Protein AF-A0A3M6I5L0-F1 (afdb_monomer_lite)

Structur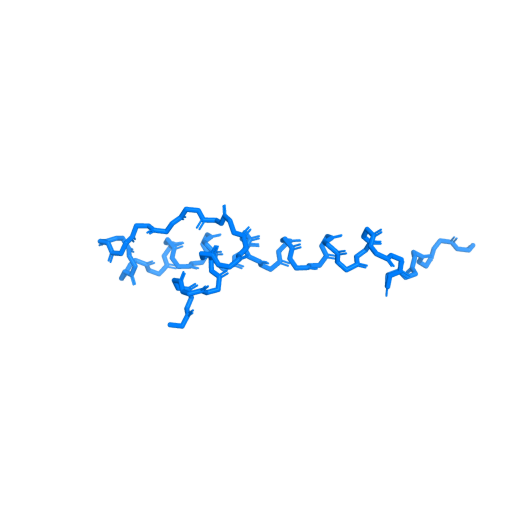e (mmCIF, N/CA/C/O backbone):
data_AF-A0A3M6I5L0-F1
#
_entry.id   AF-A0A3M6I5L0-F1
#
loop_
_atom_site.group_PDB
_atom_site.id
_atom_site.type_symbol
_atom_site.label_atom_id
_atom_site.label_alt_id
_atom_site.label_comp_id
_atom_site.label_asym_id
_atom_site.label_entity_id
_atom_site.label_seq_id
_atom_site.pdbx_PDB_ins_code
_atom_site.Cartn_x
_atom_site.Cartn_y
_atom_site.Cartn_z
_atom_site.occupancy
_atom_site.B_iso_or_equiv
_atom_site.auth_seq_id
_atom_site.auth_comp_id
_atom_site.auth_asym_id
_atom_site.auth_atom_id
_atom_site.pdbx_PDB_model_num
ATOM 1 N N . MET A 1 1 ? -8.083 7.612 1.848 1.00 74.88 1 MET A N 1
ATOM 2 C CA . MET A 1 1 ? -7.160 7.548 0.690 1.00 74.88 1 MET A CA 1
ATOM 3 C C . MET A 1 1 ? -6.298 6.292 0.770 1.00 74.88 1 MET A C 1
ATOM 5 O O . MET A 1 1 ? -6.392 5.486 -0.144 1.00 74.88 1 MET A O 1
ATOM 9 N N . LEU A 1 2 ? -5.587 6.073 1.887 1.00 84.25 2 LEU A N 1
ATOM 10 C CA . LEU A 1 2 ? -4.748 4.889 2.140 1.00 84.25 2 LEU A CA 1
ATOM 11 C C . LEU A 1 2 ? -5.483 3.548 1.946 1.00 84.25 2 LEU A C 1
ATOM 13 O O . LEU A 1 2 ? -5.037 2.738 1.148 1.00 84.25 2 LEU A O 1
ATOM 17 N N . ALA A 1 3 ? -6.668 3.371 2.541 1.00 87.12 3 ALA A N 1
ATOM 18 C CA . ALA A 1 3 ? -7.456 2.134 2.418 1.00 87.12 3 ALA A CA 1
ATOM 19 C C . ALA A 1 3 ? -7.692 1.664 0.966 1.00 87.12 3 ALA A C 1
ATOM 21 O O . ALA A 1 3 ? -7.541 0.488 0.653 1.00 87.12 3 ALA A O 1
ATOM 22 N N . LYS A 1 4 ? -8.027 2.594 0.058 1.00 90.62 4 LYS A N 1
ATOM 23 C CA . LYS A 1 4 ? -8.262 2.276 -1.363 1.00 90.62 4 LYS A CA 1
ATOM 24 C C . LYS A 1 4 ? -6.968 1.877 -2.075 1.00 90.62 4 LYS A C 1
ATOM 26 O O . LYS A 1 4 ? -6.997 1.007 -2.938 1.00 90.62 4 LYS A O 1
ATOM 31 N N . ALA A 1 5 ? -5.854 2.516 -1.721 1.00 91.00 5 ALA A N 1
ATOM 32 C CA . ALA A 1 5 ? -4.547 2.192 -2.278 1.00 91.00 5 ALA A CA 1
ATOM 33 C C . ALA A 1 5 ? -4.059 0.822 -1.782 1.00 91.00 5 ALA A C 1
ATOM 35 O O . ALA A 1 5 ? -3.624 0.015 -2.596 1.00 91.00 5 ALA A O 1
ATOM 36 N N . CYS A 1 6 ? -4.225 0.523 -0.488 1.00 90.12 6 CYS A N 1
ATOM 37 C CA . CYS A 1 6 ? -3.946 -0.798 0.075 1.00 90.12 6 CYS A CA 1
ATOM 38 C C . CYS A 1 6 ? -4.776 -1.882 -0.622 1.00 90.12 6 CYS A C 1
ATOM 40 O O . CYS A 1 6 ? -4.211 -2.851 -1.112 1.00 90.12 6 CYS A O 1
ATOM 42 N N . GLN A 1 7 ? -6.086 -1.671 -0.791 1.00 91.44 7 GLN A N 1
ATOM 43 C CA . GLN A 1 7 ? -6.951 -2.615 -1.502 1.00 91.44 7 GLN A CA 1
ATOM 44 C C . GLN A 1 7 ? -6.490 -2.865 -2.949 1.00 91.44 7 GLN A C 1
ATOM 46 O O . GLN A 1 7 ? -6.454 -4.010 -3.391 1.00 91.44 7 GLN A O 1
ATOM 51 N N . ALA A 1 8 ? -6.118 -1.814 -3.687 1.00 93.00 8 ALA A N 1
ATOM 52 C CA . ALA A 1 8 ? -5.614 -1.947 -5.055 1.00 93.00 8 ALA A CA 1
ATOM 53 C C . ALA A 1 8 ? -4.254 -2.667 -5.124 1.00 93.00 8 ALA A C 1
ATOM 55 O O . ALA A 1 8 ? -3.970 -3.345 -6.109 1.00 93.00 8 ALA A O 1
ATOM 56 N N . ALA A 1 9 ? -3.433 -2.533 -4.081 1.00 91.25 9 ALA A N 1
ATOM 57 C CA . ALA A 1 9 ? -2.146 -3.206 -3.938 1.00 91.25 9 ALA A CA 1
ATOM 58 C C . ALA A 1 9 ? -2.251 -4.623 -3.335 1.00 91.25 9 ALA A C 1
ATOM 60 O O . ALA A 1 9 ? -1.228 -5.286 -3.195 1.00 91.25 9 ALA A O 1
ATOM 61 N N . GLY A 1 10 ? -3.454 -5.094 -2.975 1.00 91.06 10 GLY A N 1
ATOM 62 C CA . GLY A 1 10 ? -3.651 -6.387 -2.306 1.00 91.06 10 GLY A CA 1
ATOM 63 C C . GLY A 1 10 ? -3.185 -6.420 -0.844 1.00 91.06 10 GLY A C 1
ATOM 64 O O . GLY A 1 10 ? -2.942 -7.496 -0.310 1.00 91.06 10 GLY A O 1
ATOM 65 N N . ILE A 1 11 ? -3.044 -5.256 -0.207 1.00 92.44 11 ILE A N 1
ATOM 66 C CA . ILE A 1 11 ? -2.644 -5.100 1.194 1.00 92.44 11 ILE A CA 1
ATOM 67 C C . ILE A 1 11 ? -3.894 -5.075 2.074 1.00 92.44 11 ILE A C 1
ATOM 69 O O . ILE A 1 11 ? -4.778 -4.230 1.889 1.00 92.44 11 ILE A O 1
ATOM 73 N N . ASP A 1 12 ? -3.933 -5.952 3.078 1.00 91.12 12 ASP A N 1
ATOM 74 C CA . ASP A 1 12 ? -5.013 -5.980 4.062 1.00 91.12 12 ASP A CA 1
ATOM 75 C C . ASP A 1 12 ? -5.057 -4.681 4.869 1.00 91.12 12 ASP A C 1
ATOM 77 O O . ASP A 1 12 ? -4.047 -4.221 5.415 1.00 91.12 12 ASP A O 1
ATOM 81 N N . PHE A 1 13 ? -6.254 -4.099 4.958 1.00 89.50 13 PHE A N 1
ATOM 82 C CA . PHE A 1 13 ? -6.501 -2.841 5.647 1.00 89.50 13 PHE A CA 1
ATOM 83 C C . PHE A 1 13 ? -7.723 -2.952 6.569 1.00 89.50 13 PHE A C 1
ATOM 85 O O . PHE A 1 13 ? -8.863 -2.948 6.104 1.00 89.50 13 PHE A O 1
ATOM 92 N N . ASP A 1 14 ? -7.500 -3.006 7.884 1.00 87.69 14 ASP A N 1
ATOM 93 C CA . ASP A 1 14 ? -8.558 -2.873 8.886 1.00 87.69 14 ASP A CA 1
ATOM 94 C C . ASP A 1 14 ? -8.900 -1.394 9.131 1.00 87.69 14 ASP A C 1
ATOM 96 O O . ASP A 1 14 ? -8.112 -0.625 9.683 1.00 87.69 14 ASP A O 1
ATOM 100 N N . GLY A 1 15 ? -10.113 -0.993 8.742 1.00 80.75 15 GLY A N 1
ATOM 101 C CA . GLY A 1 15 ? -10.619 0.364 8.953 1.00 80.75 15 GLY A CA 1
ATOM 102 C C . GLY A 1 15 ? -10.796 0.755 10.424 1.00 80.75 15 GLY A C 1
ATOM 103 O O . GLY A 1 15 ? -10.915 1.941 10.713 1.00 80.75 15 GLY A O 1
ATOM 104 N N . ARG A 1 16 ? -10.803 -0.209 11.353 1.00 82.50 16 ARG A N 1
ATOM 105 C CA . ARG A 1 16 ? -10.915 0.050 12.798 1.00 82.50 16 ARG A CA 1
ATOM 106 C C . ARG A 1 16 ? -9.599 0.540 13.404 1.00 82.50 16 ARG A C 1
ATOM 108 O O . ARG A 1 16 ? -9.629 1.324 14.345 1.00 82.50 16 ARG A O 1
ATOM 115 N N . GLU A 1 17 ? -8.470 0.130 12.829 1.00 80.75 17 GLU A N 1
ATOM 116 C CA . GLU A 1 17 ? -7.116 0.515 13.257 1.00 80.75 17 GLU A CA 1
ATOM 117 C C . GLU A 1 17 ? -6.598 1.771 12.521 1.00 80.75 17 GLU A C 1
ATOM 119 O O . GLU A 1 17 ? -5.607 2.371 12.933 1.00 80.75 17 GLU A O 1
ATOM 124 N N . ALA A 1 18 ? -7.306 2.226 11.477 1.00 72.44 18 ALA A N 1
ATOM 125 C CA . ALA A 1 18 ? -6.973 3.349 10.581 1.00 72.44 18 ALA A CA 1
ATOM 126 C C . ALA A 1 18 ? -6.950 4.756 11.227 1.00 72.44 18 ALA A C 1
ATOM 128 O O . ALA A 1 18 ? -6.974 5.774 10.536 1.00 72.44 18 ALA A O 1
ATOM 129 N N . HIS A 1 19 ? -6.981 4.821 12.557 1.00 73.56 19 HIS A N 1
ATOM 130 C CA . HIS A 1 19 ? -6.841 6.043 13.353 1.00 73.56 19 HIS A CA 1
ATOM 131 C C . HIS A 1 19 ? -5.579 6.028 14.226 1.00 73.56 19 HIS A C 1
ATOM 133 O O . HIS A 1 19 ? -5.271 7.013 14.900 1.00 73.56 19 HIS A O 1
ATOM 139 N N . SER A 1 20 ? -4.841 4.917 14.222 1.00 85.44 20 SER A N 1
ATOM 140 C CA . SER A 1 20 ? -3.547 4.797 14.874 1.00 85.44 20 SER A CA 1
ATOM 141 C C . SER A 1 20 ? -2.457 5.254 13.912 1.00 85.44 20 SER A C 1
ATOM 143 O O . SER A 1 20 ? -2.206 4.613 12.894 1.00 85.44 20 SER A O 1
ATOM 145 N N . ALA A 1 21 ? -1.743 6.325 14.272 1.00 89.19 21 ALA A N 1
ATOM 146 C CA . ALA A 1 21 ? -0.605 6.820 13.492 1.00 89.19 21 ALA A CA 1
ATOM 147 C C . ALA A 1 21 ? 0.447 5.727 13.237 1.00 89.19 21 ALA A C 1
ATOM 149 O O . ALA A 1 21 ? 1.099 5.712 12.193 1.00 89.19 21 ALA A O 1
ATOM 150 N N . ARG A 1 22 ? 0.588 4.782 14.176 1.00 89.94 22 ARG A N 1
ATOM 151 C CA . ARG A 1 22 ? 1.447 3.611 14.013 1.00 89.94 22 ARG A CA 1
ATOM 152 C C . ARG A 1 22 ? 0.952 2.712 12.880 1.00 89.94 22 ARG A C 1
ATOM 154 O O . ARG A 1 22 ? 1.733 2.401 11.988 1.00 89.94 22 ARG A O 1
ATOM 161 N N . TYR A 1 23 ? -0.319 2.320 12.916 1.00 89.44 23 TYR A N 1
ATOM 162 C 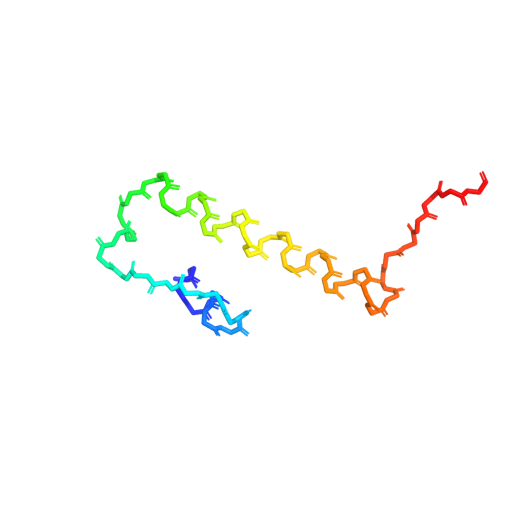CA . TYR A 1 23 ? -0.910 1.432 11.917 1.00 89.44 23 TYR A CA 1
ATOM 163 C C . TYR A 1 23 ? -0.886 2.066 10.520 1.00 89.44 23 TYR A C 1
ATOM 165 O O . TYR A 1 23 ? -0.478 1.431 9.549 1.00 89.44 23 TYR A O 1
ATOM 173 N N . ASP A 1 24 ? -1.219 3.354 10.430 1.00 88.75 24 ASP A N 1
ATOM 174 C CA . ASP A 1 24 ? -1.141 4.102 9.176 1.00 88.75 24 ASP A CA 1
ATOM 175 C C . ASP A 1 24 ? 0.294 4.168 8.638 1.00 88.75 24 ASP A C 1
ATOM 177 O O . ASP A 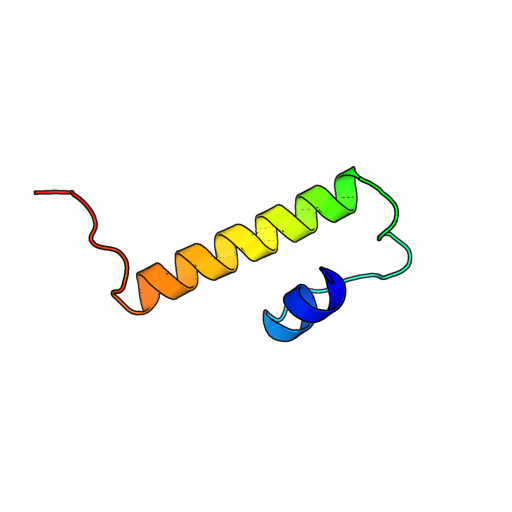1 24 ? 0.503 4.041 7.430 1.00 88.75 24 ASP A O 1
ATOM 181 N N . THR A 1 25 ? 1.295 4.317 9.514 1.00 93.25 25 THR A N 1
ATOM 182 C CA . THR A 1 25 ? 2.714 4.314 9.119 1.00 93.25 25 THR A CA 1
ATOM 183 C C . THR A 1 25 ? 3.153 2.938 8.624 1.00 93.25 25 THR A C 1
ATOM 185 O O . THR A 1 25 ? 3.791 2.849 7.578 1.00 93.25 25 THR A O 1
ATOM 188 N N . GLU A 1 26 ? 2.776 1.866 9.325 1.00 94.19 26 GLU A N 1
ATOM 189 C CA . GLU A 1 26 ? 3.064 0.485 8.918 1.00 94.19 26 GLU A CA 1
ATOM 190 C C . GLU A 1 26 ? 2.455 0.187 7.536 1.00 94.19 26 GLU A C 1
ATOM 192 O O . GLU A 1 26 ? 3.159 -0.258 6.629 1.00 94.19 26 GLU A O 1
ATOM 197 N N . LYS A 1 27 ? 1.179 0.535 7.324 1.00 93.81 27 LYS A N 1
ATOM 198 C CA . LYS A 1 27 ? 0.487 0.329 6.040 1.00 93.81 27 LYS A CA 1
ATOM 199 C C . LYS A 1 27 ? 1.021 1.209 4.916 1.00 93.81 27 LYS A C 1
ATOM 201 O O . LYS A 1 27 ? 1.076 0.778 3.766 1.00 93.81 27 LYS A O 1
ATOM 206 N N . THR A 1 28 ? 1.444 2.429 5.234 1.00 94.12 28 THR A N 1
ATOM 207 C CA . THR A 1 28 ? 2.076 3.323 4.257 1.00 94.12 28 THR A CA 1
ATOM 208 C C . THR A 1 28 ? 3.448 2.801 3.836 1.00 94.12 28 THR A C 1
ATOM 210 O O . THR A 1 28 ? 3.760 2.834 2.648 1.00 94.12 28 THR A O 1
ATOM 213 N N . ALA A 1 29 ? 4.252 2.283 4.770 1.00 95.12 29 ALA A N 1
ATOM 214 C CA . ALA A 1 29 ? 5.548 1.683 4.460 1.00 95.12 29 ALA A CA 1
ATOM 215 C C . ALA A 1 29 ? 5.394 0.427 3.588 1.00 95.12 29 ALA A C 1
ATOM 217 O O . ALA A 1 29 ? 6.095 0.287 2.588 1.00 95.12 29 ALA A O 1
ATOM 218 N N . GLU A 1 30 ? 4.432 -0.440 3.915 1.00 95.06 30 GLU A N 1
ATOM 219 C CA . GLU A 1 30 ? 4.096 -1.627 3.119 1.00 95.06 30 GLU A CA 1
ATOM 220 C C . GLU A 1 30 ? 3.706 -1.245 1.681 1.00 95.06 30 GLU A C 1
ATOM 222 O O . GLU A 1 30 ? 4.253 -1.779 0.714 1.00 95.06 30 GLU A O 1
ATOM 227 N N . LEU A 1 31 ? 2.827 -0.248 1.535 1.00 95.69 31 LEU A N 1
ATOM 228 C CA . LEU A 1 31 ? 2.400 0.267 0.236 1.00 95.69 31 LEU A CA 1
ATOM 229 C C . LEU A 1 31 ? 3.560 0.885 -0.558 1.00 95.69 31 LEU A C 1
ATOM 231 O O . LEU A 1 31 ? 3.693 0.619 -1.752 1.00 95.69 31 LEU A O 1
ATOM 235 N N . PHE A 1 32 ? 4.404 1.693 0.086 1.00 96.06 32 PHE A N 1
ATOM 236 C CA . PHE A 1 32 ? 5.559 2.324 -0.552 1.00 96.06 32 PHE A CA 1
ATOM 237 C C . PHE A 1 32 ? 6.544 1.281 -1.085 1.00 96.06 32 PHE A C 1
ATOM 239 O O . PHE A 1 32 ? 6.895 1.315 -2.265 1.00 96.06 32 PHE A O 1
ATOM 246 N N . CYS A 1 33 ? 6.935 0.321 -0.242 1.00 95.81 33 CYS A N 1
ATOM 247 C CA . CYS A 1 33 ? 7.827 -0.765 -0.636 1.00 95.81 33 CYS A CA 1
ATOM 248 C C . CYS A 1 33 ? 7.232 -1.577 -1.789 1.00 95.81 33 CYS A C 1
ATOM 250 O O . CYS A 1 33 ? 7.931 -1.860 -2.757 1.00 95.81 33 CYS A O 1
ATOM 252 N N . GLY A 1 34 ? 5.934 -1.892 -1.737 1.00 95.19 34 GLY A N 1
ATOM 253 C CA . GLY A 1 34 ? 5.247 -2.595 -2.820 1.00 95.19 34 GLY A CA 1
ATOM 254 C C . GLY A 1 34 ? 5.299 -1.845 -4.156 1.00 95.19 34 GLY A C 1
ATOM 255 O O . GLY A 1 34 ? 5.588 -2.448 -5.187 1.00 95.19 34 GLY A O 1
ATOM 256 N N . ILE A 1 35 ? 5.075 -0.526 -4.150 1.00 94.62 35 ILE A N 1
ATOM 257 C CA . ILE A 1 35 ? 5.139 0.307 -5.363 1.00 94.62 35 ILE A CA 1
ATOM 258 C C . ILE A 1 35 ? 6.558 0.324 -5.942 1.00 94.62 35 ILE A C 1
ATOM 260 O O . ILE A 1 35 ? 6.726 0.092 -7.141 1.00 94.62 35 ILE A O 1
ATOM 264 N N . VAL A 1 36 ? 7.571 0.581 -5.109 1.00 94.56 36 VAL A N 1
ATOM 265 C CA . VAL A 1 36 ? 8.973 0.665 -5.553 1.00 94.56 36 VAL A CA 1
ATOM 266 C C . VAL A 1 36 ? 9.462 -0.686 -6.072 1.00 94.56 36 VAL A C 1
ATOM 268 O O . VAL A 1 36 ? 10.038 -0.751 -7.157 1.00 94.56 36 VAL A O 1
ATOM 271 N N . ASN A 1 37 ? 9.172 -1.771 -5.353 1.00 92.94 37 ASN A N 1
ATOM 272 C CA . ASN A 1 37 ? 9.561 -3.119 -5.764 1.00 92.94 37 ASN A CA 1
ATOM 273 C C . ASN A 1 37 ? 8.896 -3.511 -7.084 1.00 92.94 37 ASN A C 1
ATOM 275 O O . ASN A 1 37 ? 9.574 -3.988 -7.988 1.00 92.94 37 ASN A O 1
ATOM 279 N N . ARG A 1 38 ? 7.599 -3.222 -7.250 1.00 93.69 38 ARG A N 1
ATOM 280 C CA . ARG A 1 38 ? 6.893 -3.474 -8.511 1.00 93.69 38 ARG A CA 1
ATOM 281 C C . ARG A 1 38 ? 7.498 -2.681 -9.670 1.00 93.69 38 ARG A C 1
ATOM 283 O O . ARG A 1 38 ? 7.616 -3.201 -10.774 1.00 93.69 38 ARG A O 1
ATOM 290 N N . TRP A 1 39 ? 7.869 -1.422 -9.443 1.00 92.62 39 TRP A N 1
ATOM 291 C CA . TRP A 1 39 ? 8.535 -0.604 -10.456 1.00 92.62 39 TRP A CA 1
ATOM 292 C C . TRP A 1 39 ? 9.897 -1.188 -10.857 1.00 92.62 39 TRP A C 1
ATOM 294 O O . TRP A 1 39 ? 10.197 -1.275 -12.049 1.00 92.62 39 TRP A O 1
ATOM 304 N N . LYS A 1 40 ? 10.671 -1.675 -9.879 1.00 90.88 40 LYS A N 1
ATOM 305 C CA . LYS A 1 40 ? 11.927 -2.393 -10.118 1.00 90.88 40 LYS A CA 1
ATOM 306 C C . LYS A 1 40 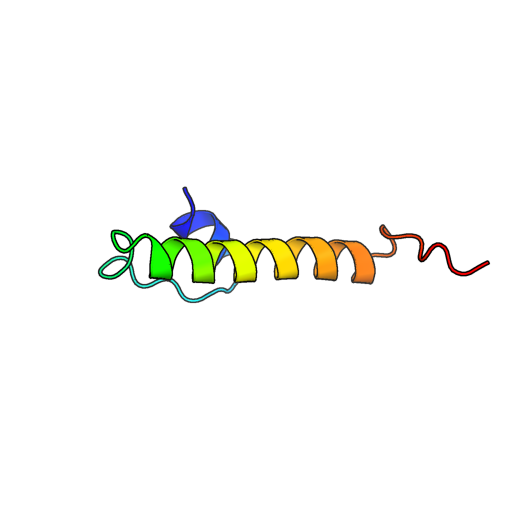? 11.723 -3.686 -10.914 1.00 90.88 40 LYS A C 1
ATOM 308 O O . LYS A 1 40 ? 12.412 -3.895 -11.905 1.00 90.88 40 LYS A O 1
ATOM 313 N N . GLU A 1 41 ? 10.747 -4.515 -10.552 1.00 91.12 41 GLU A N 1
ATOM 314 C CA . GLU A 1 41 ? 10.420 -5.763 -11.265 1.00 91.12 41 GLU A CA 1
ATOM 315 C C . GLU A 1 41 ? 10.015 -5.536 -12.728 1.00 91.12 41 GLU A C 1
ATOM 317 O O . GLU A 1 41 ? 10.288 -6.370 -13.588 1.00 91.12 41 GLU A O 1
ATOM 322 N N . MET A 1 42 ? 9.386 -4.397 -13.030 1.00 93.00 42 MET A N 1
ATOM 323 C CA . MET A 1 42 ? 9.013 -4.015 -14.397 1.00 93.00 42 MET A CA 1
ATOM 324 C C . MET A 1 42 ? 10.179 -3.417 -15.204 1.00 93.00 42 MET A C 1
ATOM 326 O O . MET A 1 42 ? 9.961 -2.954 -16.322 1.00 93.00 42 MET A O 1
ATOM 330 N N . GLY A 1 43 ? 11.401 -3.409 -14.661 1.00 89.50 43 GLY A N 1
ATOM 331 C CA . GLY A 1 43 ? 12.589 -2.862 -15.321 1.00 89.50 43 GLY A CA 1
ATOM 332 C C . GLY A 1 43 ? 12.642 -1.334 -15.344 1.00 89.50 43 GLY A C 1
ATOM 333 O O . GLY A 1 43 ? 13.414 -0.763 -16.105 1.0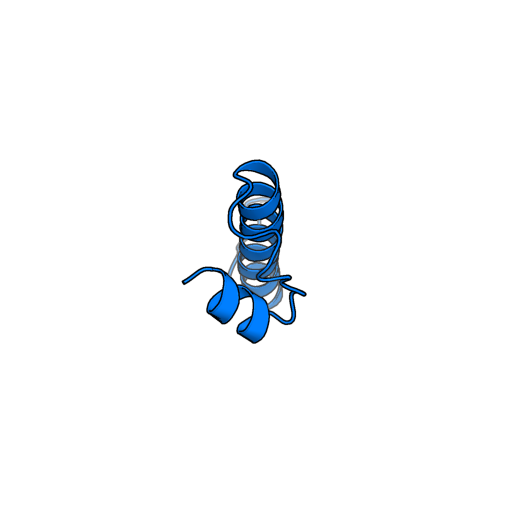0 89.50 43 GLY A O 1
ATOM 334 N N . GLY A 1 44 ? 11.818 -0.657 -14.538 1.00 86.00 44 GLY A N 1
ATOM 335 C CA . GLY A 1 44 ? 11.816 0.803 -14.434 1.00 86.00 44 GLY A CA 1
ATOM 336 C C . GLY A 1 44 ? 12.877 1.359 -13.477 1.00 86.00 44 GLY A C 1
ATOM 337 O O . GLY A 1 44 ? 13.041 2.576 -13.375 1.00 86.00 44 GLY A O 1
ATOM 338 N N . TRP A 1 45 ? 13.568 0.482 -12.749 1.00 83.44 45 TRP A N 1
ATOM 339 C CA . TRP A 1 45 ? 14.652 0.837 -11.840 1.00 83.44 45 TRP A CA 1
ATOM 340 C C . TRP A 1 45 ? 15.975 0.338 -12.418 1.00 83.44 45 TRP A C 1
ATOM 342 O O . TRP A 1 45 ? 16.203 -0.869 -12.475 1.00 83.44 45 TRP A O 1
ATOM 352 N N . GLU A 1 46 ? 16.831 1.262 -12.843 1.00 75.94 46 GLU A N 1
ATOM 353 C CA . GLU A 1 46 ? 18.217 0.950 -13.189 1.00 75.94 46 GLU A CA 1
ATOM 354 C C . GLU A 1 46 ? 19.005 0.821 -11.880 1.00 75.94 46 GLU A C 1
ATOM 356 O O . GLU A 1 46 ? 19.069 1.758 -11.080 1.00 75.94 46 GLU A O 1
ATOM 361 N N . ASP A 1 47 ? 19.540 -0.370 -11.612 1.00 70.88 47 ASP A N 1
ATOM 362 C CA . ASP A 1 47 ? 20.495 -0.544 -10.522 1.00 70.88 47 ASP A CA 1
ATOM 363 C C . ASP A 1 47 ? 21.790 0.165 -10.953 1.00 70.88 47 ASP A C 1
ATOM 365 O O . ASP A 1 47 ? 22.391 -0.204 -11.957 1.00 70.88 47 ASP A O 1
ATOM 369 N N . PHE A 1 48 ? 22.195 1.215 -10.229 1.00 65.44 48 PHE A N 1
ATOM 370 C CA . PHE A 1 48 ? 23.434 1.976 -10.475 1.00 65.44 48 PHE A CA 1
ATOM 371 C C . PHE A 1 48 ? 24.703 1.189 -10.084 1.00 65.44 48 PHE A C 1
ATOM 373 O O . PHE A 1 48 ? 25.646 1.768 -9.546 1.00 65.44 48 PHE A O 1
ATOM 380 N N . ASP A 1 49 ? 24.712 -0.124 -10.297 1.00 61.84 49 ASP A N 1
ATOM 381 C CA . ASP A 1 49 ? 25.907 -0.954 -10.176 1.00 61.84 49 ASP A CA 1
ATOM 382 C C . ASP A 1 49 ? 26.512 -1.113 -11.580 1.00 61.84 49 ASP A C 1
ATOM 384 O O . ASP A 1 49 ? 26.171 -2.040 -12.317 1.00 61.84 49 ASP A O 1
ATOM 388 N N . ASP A 1 50 ? 27.374 -0.157 -11.936 1.00 52.47 50 ASP A N 1
ATOM 389 C CA . ASP A 1 50 ? 28.312 -0.185 -13.073 1.00 52.47 50 ASP A CA 1
ATOM 390 C C . ASP A 1 50 ? 29.741 -0.396 -12.529 1.00 52.47 50 ASP A C 1
ATOM 392 O O . ASP A 1 50 ? 30.103 0.290 -11.537 1.00 52.47 50 ASP A O 1
#

Foldseek 3Di:
DLVVLCVVLVHDDDPVCVVPPVSSVVSVVVSVCSVVVVCVVVVVDDDPPD

InterPro domains:
  IPR012337 Ribonuclease H-like superfamily [SSF53098] (2-45)
  IPR036397 Ribonuclease H superfamily [G3DSA:3.30.420.10] (1-50)

pLDDT: mean 87.11, std 9.44, range [52.47, 96.06]

Sequence (50 aa):
MLAKACQAAGIDFDGREAHSARYDTEKTAELFCGIVNRW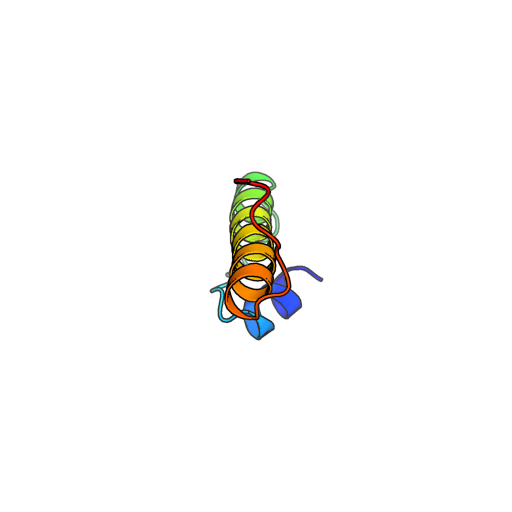KEMGGWEDFDD

Organism: Pseudomonas amygdali pv. tabaci (NCBI:txid322)

Secondary structure (DSSP, 8-state):
-HHHHHHHTT----TTTTT-HHHHHHHHHHHHHHHHHHHHHTT-------

Radius of gyration: 13.48 Å; chains: 1; bounding box: 39×14×30 Å